Protein AF-A0A2S2NE30-F1 (afdb_monomer_lite)

Secondary structure (DSSP, 8-state):
--------------------------TT-TTS-EEEEEEEE-SSSTTEEEEEEEES-TT-TTS---EEEEEEETTB-SS-SEEEEES-S-----------

pLDDT: mean 77.07, std 16.54, range [37.91, 95.69]

Radius of gyration: 19.84 Å; chains: 1; bounding box: 50×57×44 Å

Foldseek 3Di:
DDDDDPPDDVDPPPDDDDDDDDDQDDPPCPPPQKDWQDKEAAPVQRQKIKTKIAHPDPPPPPDQTKIKIFICGVVDRHHGPDIDIDSDHDDNDDYDDPPD

Sequence (100 aa):
EKPSRSDEFPGQQHNFELTYCFTLTLLGDADKGIAVRYMHWNETEKQLLAVVYSKLIYTDYTSKQYASVAVWSTKNHHTPERFYEFNISAITCLKFSTVT

Structure (mmCIF, N/CA/C/O backbone):
data_AF-A0A2S2NE30-F1
#
_entry.id   AF-A0A2S2NE30-F1
#
loop_
_atom_site.group_PDB
_atom_site.id
_atom_site.type_symbol
_atom_site.label_atom_id
_atom_site.label_alt_id
_atom_site.label_comp_id
_atom_site.label_asym_id
_atom_site.label_entity_id
_atom_site.label_seq_id
_atom_site.pdbx_PDB_ins_code
_atom_site.Cartn_x
_atom_site.Cartn_y
_atom_site.Cartn_z
_atom_site.occupancy
_atom_site.B_iso_or_equiv
_atom_site.auth_seq_id
_atom_site.auth_comp_id
_atom_site.auth_asym_id
_atom_site.auth_atom_id
_atom_site.pdbx_PDB_model_num
ATOM 1 N N . GLU A 1 1 ? -17.448 -45.005 -24.957 1.00 39.75 1 GLU A N 1
ATOM 2 C CA . GLU A 1 1 ? -18.287 -44.379 -23.915 1.00 39.75 1 GLU A CA 1
ATOM 3 C C . GLU A 1 1 ? -17.579 -43.137 -23.395 1.00 39.75 1 GLU A C 1
ATOM 5 O O . GLU A 1 1 ? -16.373 -43.178 -23.186 1.00 39.75 1 GLU A O 1
ATOM 10 N N . LYS A 1 2 ? -18.288 -42.011 -23.304 1.00 37.91 2 LYS A N 1
ATOM 11 C CA . LYS A 1 2 ? -17.765 -40.712 -22.856 1.00 37.91 2 LYS A CA 1
ATOM 12 C C . LYS A 1 2 ? -18.448 -40.418 -21.518 1.00 37.91 2 LYS A C 1
ATOM 14 O O . LYS A 1 2 ? -19.672 -40.528 -21.489 1.00 37.91 2 LYS A O 1
ATOM 19 N N . PRO A 1 3 ? -17.734 -40.090 -20.430 1.00 39.75 3 PRO A N 1
ATOM 20 C CA . PRO A 1 3 ? -18.396 -39.891 -19.152 1.00 39.75 3 PRO A CA 1
ATOM 21 C C . PRO A 1 3 ? -19.193 -38.583 -19.196 1.00 39.75 3 PRO A C 1
ATOM 23 O O . PRO A 1 3 ? -18.663 -37.512 -19.504 1.00 39.75 3 PRO A O 1
ATOM 26 N N . SER A 1 4 ? -20.490 -38.707 -18.940 1.00 53.78 4 SER A N 1
ATOM 27 C CA . SER A 1 4 ? -21.445 -37.626 -18.731 1.00 53.78 4 SER A CA 1
ATOM 28 C C . SER A 1 4 ? -21.119 -36.911 -17.423 1.00 53.78 4 SER A C 1
ATOM 30 O O . SER A 1 4 ? -21.129 -37.510 -16.351 1.00 53.78 4 SER A O 1
ATOM 32 N N . ARG A 1 5 ? -20.792 -35.623 -17.527 1.00 53.34 5 ARG A N 1
ATOM 33 C CA . ARG A 1 5 ? -20.488 -34.748 -16.397 1.00 53.34 5 ARG A CA 1
ATOM 34 C C . ARG A 1 5 ? -21.811 -34.220 -15.840 1.00 53.34 5 ARG A C 1
ATOM 36 O O . ARG A 1 5 ? -22.340 -33.248 -16.365 1.00 53.34 5 ARG A O 1
ATOM 43 N N . SER A 1 6 ? -22.351 -34.880 -14.825 1.00 52.31 6 SER A N 1
ATOM 44 C CA . SER A 1 6 ? -23.523 -34.412 -14.081 1.00 52.31 6 SER A CA 1
ATOM 45 C C . SER A 1 6 ? -23.221 -34.446 -12.589 1.00 52.31 6 SER A C 1
ATOM 47 O O . SER A 1 6 ? -23.722 -35.302 -11.876 1.00 52.31 6 SER A O 1
ATOM 49 N N . ASP A 1 7 ? -22.384 -33.505 -12.160 1.00 47.91 7 ASP A N 1
ATOM 50 C CA . ASP A 1 7 ? -22.290 -33.056 -10.771 1.00 47.91 7 ASP A CA 1
ATOM 51 C C . ASP A 1 7 ? -22.372 -31.524 -10.807 1.00 47.91 7 ASP A C 1
ATOM 53 O O . ASP A 1 7 ? -21.380 -30.801 -10.681 1.00 47.91 7 ASP A O 1
ATOM 57 N N . GLU A 1 8 ? -23.568 -31.018 -11.113 1.00 51.06 8 GLU A N 1
ATOM 58 C CA . GLU A 1 8 ? -23.902 -29.607 -10.942 1.00 51.06 8 GLU A CA 1
ATOM 59 C C . GLU A 1 8 ? -24.080 -29.356 -9.442 1.00 51.06 8 GLU A C 1
ATOM 61 O O . GLU A 1 8 ? -25.116 -29.656 -8.852 1.00 51.06 8 GLU A O 1
ATOM 66 N N . PHE A 1 9 ? -2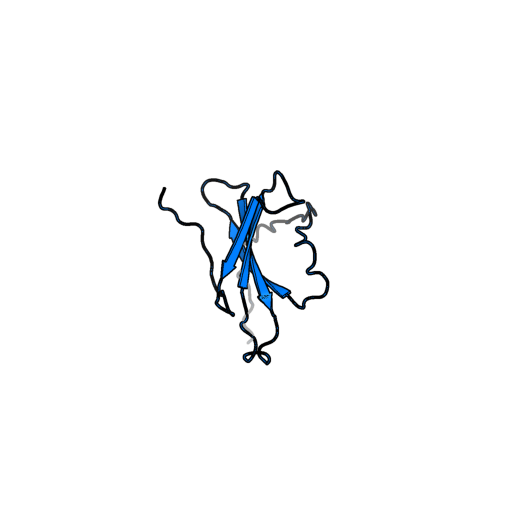3.047 -28.808 -8.802 1.00 56.12 9 PHE A N 1
ATOM 67 C CA . PHE A 1 9 ? -23.236 -28.089 -7.546 1.00 56.12 9 PHE A CA 1
ATOM 68 C C . PHE A 1 9 ? -24.282 -26.998 -7.812 1.00 56.12 9 PHE A C 1
ATOM 70 O O . PHE A 1 9 ? -24.108 -26.270 -8.794 1.00 56.12 9 PHE A O 1
ATOM 77 N N . PRO A 1 10 ? -25.345 -26.848 -6.999 1.00 48.56 10 PRO A N 1
ATOM 78 C CA . PRO A 1 10 ? -26.272 -25.735 -7.146 1.00 48.56 10 PRO A CA 1
ATOM 79 C C . PRO A 1 10 ? -25.502 -24.447 -6.849 1.00 48.56 10 PRO A C 1
ATOM 81 O O . PRO A 1 10 ? -25.359 -24.020 -5.704 1.00 48.56 10 PRO A O 1
ATOM 84 N N . GLY A 1 11 ? -24.914 -23.875 -7.896 1.00 51.91 11 GLY A N 1
ATOM 85 C CA . GLY A 1 11 ? -24.136 -22.660 -7.828 1.00 51.91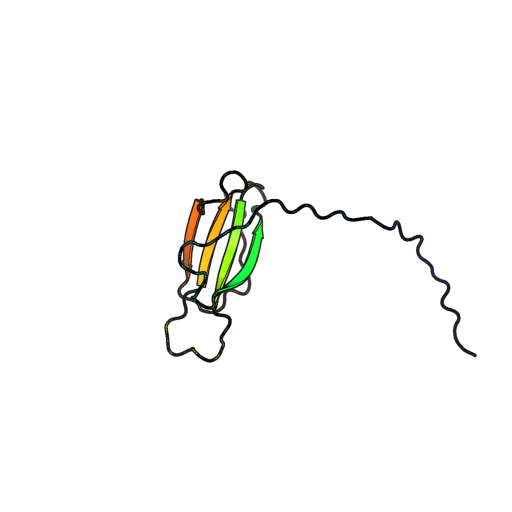 11 GLY A CA 1
ATOM 86 C C . GLY A 1 11 ? -25.084 -21.528 -7.497 1.00 51.91 11 GLY A C 1
ATOM 87 O O . GLY A 1 11 ? -25.827 -21.067 -8.360 1.00 51.91 11 GLY A O 1
ATOM 88 N N . GLN A 1 12 ? -25.057 -21.060 -6.251 1.00 60.09 12 GLN A N 1
ATOM 89 C CA . GLN A 1 12 ? -25.463 -19.693 -5.967 1.00 60.09 12 GLN A CA 1
ATOM 90 C C . GLN A 1 12 ? -24.563 -18.797 -6.816 1.00 60.09 12 GLN A C 1
ATOM 92 O O . GLN A 1 12 ? -23.387 -18.594 -6.516 1.00 60.09 12 GLN A O 1
ATOM 97 N N . GLN A 1 13 ? -25.102 -18.329 -7.938 1.00 61.81 13 GLN A N 1
ATOM 98 C CA . GLN A 1 13 ? -24.446 -17.368 -8.802 1.00 61.81 13 GLN A CA 1
ATOM 99 C C . GLN A 1 13 ? -24.422 -16.045 -8.032 1.00 61.81 13 GLN A C 1
ATOM 101 O O . GLN A 1 13 ? -25.365 -15.259 -8.072 1.00 61.81 13 GLN A O 1
ATOM 106 N N . HIS A 1 14 ? -23.380 -15.847 -7.225 1.00 66.44 14 HIS A N 1
ATOM 107 C CA . HIS A 1 14 ? -23.141 -14.576 -6.564 1.00 66.44 14 HIS A CA 1
ATOM 108 C C . HIS A 1 14 ? -22.832 -13.548 -7.652 1.00 66.44 14 HIS A C 1
ATOM 110 O O . HIS A 1 14 ? -21.733 -13.510 -8.202 1.00 66.44 14 HIS A O 1
ATOM 116 N N . ASN A 1 15 ? -23.833 -12.743 -8.001 1.00 78.31 15 ASN A N 1
ATOM 117 C CA . ASN A 1 15 ? -23.637 -11.582 -8.850 1.00 78.31 15 ASN A CA 1
ATOM 118 C C . ASN A 1 15 ? -22.828 -10.560 -8.046 1.00 78.31 15 ASN A C 1
ATOM 120 O O . ASN A 1 15 ? -23.315 -10.024 -7.051 1.00 78.31 15 ASN A O 1
ATOM 124 N N . PHE A 1 16 ? -21.583 -10.325 -8.453 1.00 81.75 16 PHE A N 1
ATOM 125 C CA . PHE A 1 16 ? -20.752 -9.265 -7.896 1.00 81.75 16 PHE A CA 1
ATOM 126 C C . PHE A 1 16 ? -20.879 -8.028 -8.782 1.00 81.75 16 PHE A C 1
ATOM 128 O O . PHE A 1 16 ? -20.612 -8.093 -9.981 1.00 81.75 16 PHE A O 1
ATOM 135 N N . GLU A 1 17 ? -21.277 -6.906 -8.189 1.00 89.69 17 GLU A N 1
ATOM 136 C CA . GLU A 1 17 ? -21.270 -5.599 -8.840 1.00 89.69 17 GLU A CA 1
ATOM 137 C C . GLU A 1 17 ? -20.025 -4.825 -8.397 1.00 89.69 17 GLU A C 1
ATOM 139 O O . GLU A 1 17 ? -19.673 -4.810 -7.215 1.00 89.69 17 GLU A O 1
ATOM 144 N N . LEU A 1 18 ? -19.329 -4.214 -9.356 1.00 91.19 18 LEU A N 1
ATOM 145 C CA . LEU A 1 18 ? -18.136 -3.416 -9.095 1.00 91.19 18 LEU A CA 1
ATOM 146 C C . LEU A 1 18 ? -18.476 -1.934 -9.218 1.00 91.19 18 LEU A C 1
ATOM 148 O O . LEU A 1 18 ? -18.853 -1.469 -10.292 1.00 91.19 18 LEU A O 1
ATOM 152 N N . THR A 1 19 ? -18.248 -1.188 -8.142 1.00 93.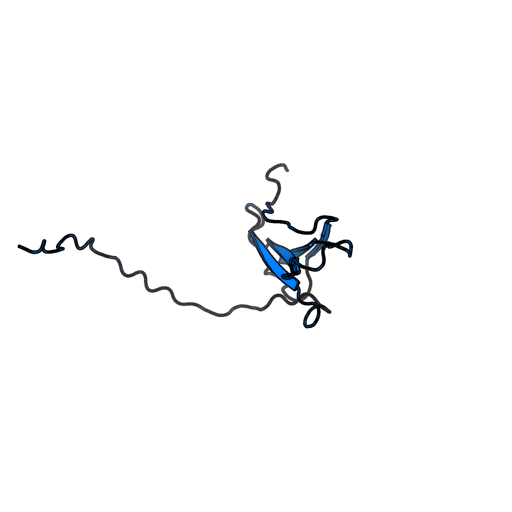12 19 THR A N 1
ATOM 153 C CA . THR A 1 19 ? -18.339 0.275 -8.139 1.00 93.12 19 THR A CA 1
ATOM 154 C C . THR A 1 19 ? -16.941 0.863 -8.031 1.00 93.12 19 THR A C 1
ATOM 156 O O . THR A 1 19 ? -16.182 0.530 -7.121 1.00 93.12 19 THR A O 1
ATOM 159 N N . TYR A 1 20 ? -16.586 1.749 -8.961 1.00 90.62 20 TYR A N 1
ATOM 160 C CA . TYR A 1 20 ? -15.346 2.515 -8.871 1.00 90.62 20 TYR A CA 1
ATOM 161 C C . TYR A 1 20 ? -15.450 3.558 -7.747 1.00 90.62 20 TYR A C 1
ATOM 163 O O . TYR A 1 20 ? -16.375 4.368 -7.744 1.00 90.62 20 TYR A O 1
ATOM 171 N N . CYS A 1 21 ? -14.491 3.557 -6.815 1.00 88.88 21 CYS A N 1
ATOM 172 C CA . CYS A 1 21 ? -14.502 4.458 -5.658 1.00 88.88 21 CYS A CA 1
ATOM 173 C C . CYS A 1 21 ? -13.488 5.603 -5.785 1.00 88.88 21 CYS A C 1
ATOM 175 O O . CYS A 1 21 ? -13.854 6.770 -5.681 1.00 88.88 21 CYS A O 1
ATOM 177 N N . PHE A 1 22 ? -12.205 5.288 -5.968 1.00 87.56 22 PHE A N 1
ATOM 178 C CA . PHE A 1 22 ? -11.128 6.279 -6.012 1.00 87.56 22 PHE A CA 1
ATOM 179 C C . PHE A 1 22 ? -9.868 5.712 -6.675 1.00 87.56 22 PHE A C 1
ATOM 181 O O . PHE A 1 22 ? -9.718 4.500 -6.821 1.00 87.56 22 PHE A O 1
ATOM 188 N N . THR A 1 23 ? -8.945 6.610 -7.020 1.00 87.00 23 THR A N 1
ATOM 189 C CA . THR A 1 23 ? -7.582 6.283 -7.455 1.00 87.00 23 THR A CA 1
ATOM 190 C C . THR A 1 23 ? -6.592 6.810 -6.422 1.00 87.00 23 THR A C 1
ATOM 192 O O . THR A 1 23 ? -6.748 7.927 -5.936 1.00 87.00 23 THR A O 1
ATOM 195 N N . LEU A 1 24 ? -5.577 6.007 -6.096 1.00 87.19 24 LEU A N 1
ATOM 196 C CA . LEU A 1 24 ? -4.459 6.407 -5.243 1.00 87.19 24 LEU A CA 1
ATOM 197 C C . LEU A 1 24 ? -3.265 6.752 -6.134 1.00 87.19 24 LEU A C 1
ATOM 199 O O . LEU A 1 24 ? -2.685 5.865 -6.763 1.00 87.19 24 LEU A O 1
ATOM 203 N N . THR A 1 25 ? -2.905 8.032 -6.191 1.00 82.94 25 THR A N 1
ATOM 204 C CA . THR A 1 25 ? -1.833 8.524 -7.065 1.00 82.94 25 THR A CA 1
ATOM 205 C C . THR A 1 25 ? -0.639 8.951 -6.230 1.00 82.94 25 THR A C 1
ATOM 207 O O . THR A 1 25 ? -0.712 9.930 -5.491 1.00 82.94 25 THR A O 1
ATOM 210 N N . LEU A 1 26 ? 0.488 8.255 -6.375 1.00 75.38 26 LEU A N 1
ATOM 211 C CA . LEU A 1 26 ? 1.746 8.715 -5.798 1.00 75.38 26 LEU A CA 1
ATOM 212 C C . LEU A 1 26 ? 2.258 9.905 -6.631 1.00 75.38 26 LEU A C 1
ATOM 214 O O . LEU A 1 26 ? 2.594 9.759 -7.808 1.00 75.38 26 LEU A O 1
ATOM 218 N N . LEU A 1 27 ? 2.230 11.107 -6.046 1.00 64.69 27 LEU A N 1
ATOM 219 C CA . LEU A 1 27 ? 2.597 12.348 -6.734 1.00 64.69 27 LEU A CA 1
ATOM 220 C C . LEU A 1 27 ? 4.039 12.272 -7.265 1.00 64.69 27 LEU A C 1
ATOM 222 O O . LEU A 1 27 ? 4.975 12.011 -6.515 1.00 64.69 27 LEU A O 1
ATOM 226 N N . GLY A 1 28 ? 4.210 12.532 -8.565 1.00 62.31 28 GLY A N 1
ATOM 227 C CA . GLY A 1 28 ? 5.519 12.587 -9.227 1.00 62.31 28 GLY A CA 1
ATOM 228 C C . GLY A 1 28 ? 6.017 11.279 -9.854 1.00 62.31 28 GLY A C 1
ATOM 229 O O . GLY A 1 28 ? 7.165 11.253 -10.295 1.00 62.31 28 GLY A O 1
ATOM 230 N N . ASP A 1 29 ? 5.197 10.219 -9.904 1.00 54.75 29 ASP A N 1
ATOM 231 C CA . ASP A 1 29 ? 5.606 8.884 -10.386 1.00 54.75 29 ASP A CA 1
ATOM 232 C C . ASP A 1 29 ? 4.917 8.372 -11.658 1.00 54.75 29 ASP A C 1
ATOM 234 O O . ASP A 1 29 ? 5.238 7.271 -12.109 1.00 54.75 29 ASP A O 1
ATOM 238 N N . ALA A 1 30 ? 4.043 9.167 -12.289 1.00 52.88 30 ALA A N 1
ATOM 239 C CA . ALA A 1 30 ? 3.357 8.776 -13.529 1.00 52.88 30 ALA A CA 1
ATOM 240 C C . ALA A 1 30 ? 4.324 8.334 -14.654 1.00 52.88 30 ALA A C 1
ATOM 242 O O . ALA A 1 30 ? 3.956 7.501 -15.476 1.00 52.88 30 ALA A O 1
ATOM 243 N N . ASP A 1 31 ? 5.581 8.795 -14.614 1.00 52.50 31 ASP A N 1
ATOM 244 C CA . ASP A 1 31 ? 6.594 8.536 -15.643 1.00 52.50 31 ASP A CA 1
ATOM 245 C C . ASP A 1 31 ? 7.766 7.637 -15.184 1.00 52.50 31 ASP A C 1
ATOM 247 O O . ASP A 1 31 ? 8.718 7.435 -15.939 1.00 52.50 31 ASP A O 1
ATOM 251 N N . LYS A 1 32 ? 7.754 7.081 -13.958 1.00 62.47 32 LYS A N 1
ATOM 252 C CA . LYS A 1 32 ? 8.953 6.427 -13.370 1.00 62.47 32 LYS A CA 1
ATOM 253 C C . LYS A 1 32 ? 9.031 4.899 -13.504 1.00 62.47 32 LYS A C 1
ATOM 255 O O . LYS A 1 32 ? 9.966 4.287 -12.980 1.00 62.47 32 LYS A O 1
ATOM 260 N N . GLY A 1 33 ? 8.092 4.261 -14.209 1.00 69.88 33 GLY A N 1
ATOM 261 C CA . GLY A 1 33 ? 8.117 2.805 -14.439 1.00 69.88 33 GLY A CA 1
ATOM 262 C C . GLY A 1 33 ? 7.962 1.971 -13.158 1.00 69.88 33 GLY A C 1
ATOM 263 O O . GLY A 1 33 ? 8.500 0.862 -13.051 1.00 69.88 33 GLY A O 1
ATOM 264 N N . ILE A 1 34 ? 7.258 2.526 -12.171 1.00 76.19 34 ILE A N 1
ATOM 265 C CA . ILE A 1 34 ? 7.007 1.915 -10.868 1.00 76.19 34 ILE A CA 1
ATOM 266 C C . ILE A 1 34 ? 5.610 1.291 -10.887 1.00 76.19 34 ILE A C 1
ATOM 268 O O . ILE A 1 34 ? 4.657 1.900 -11.366 1.00 76.19 34 ILE A O 1
ATOM 272 N N . ALA A 1 35 ? 5.486 0.068 -10.377 1.00 81.56 35 ALA A N 1
ATOM 273 C CA . ALA A 1 35 ? 4.222 -0.651 -10.296 1.00 81.56 35 ALA A CA 1
ATOM 274 C C . ALA A 1 35 ? 3.890 -1.036 -8.857 1.00 81.56 35 ALA A C 1
ATOM 276 O O . ALA A 1 35 ? 4.779 -1.248 -8.027 1.00 81.56 35 ALA A O 1
ATOM 277 N N . VAL A 1 36 ? 2.591 -1.182 -8.591 1.00 86.94 36 VAL A N 1
ATOM 278 C CA . VAL A 1 36 ? 2.109 -1.783 -7.348 1.00 86.94 36 VAL A CA 1
ATOM 279 C C . VAL A 1 36 ? 2.498 -3.260 -7.341 1.00 86.94 36 VAL A C 1
ATOM 281 O O . VAL A 1 36 ? 2.120 -4.014 -8.237 1.00 86.94 36 VAL A O 1
ATOM 284 N N . ARG A 1 37 ? 3.265 -3.676 -6.332 1.00 86.12 37 ARG A N 1
ATOM 285 C CA . ARG A 1 37 ? 3.698 -5.073 -6.154 1.00 86.12 37 ARG A CA 1
ATOM 286 C C . ARG A 1 37 ? 2.882 -5.820 -5.121 1.00 86.12 37 ARG A C 1
ATOM 288 O O . ARG A 1 37 ? 2.677 -7.020 -5.259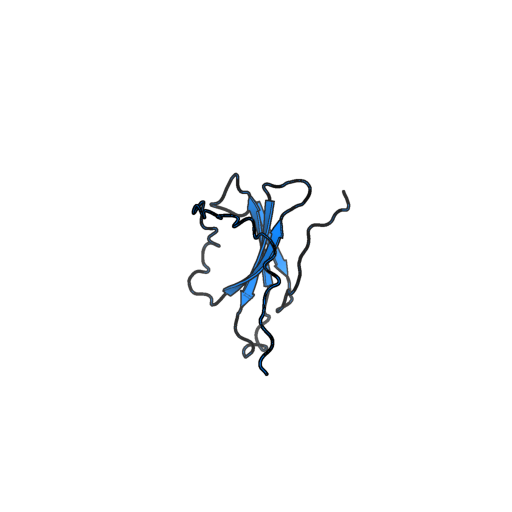 1.00 86.12 37 ARG A O 1
ATOM 295 N N . TYR A 1 38 ? 2.467 -5.119 -4.074 1.00 89.56 38 TYR A N 1
ATOM 296 C CA . TYR A 1 38 ? 1.797 -5.730 -2.941 1.00 89.56 38 TYR A CA 1
ATOM 297 C C . TYR A 1 38 ? 0.888 -4.719 -2.251 1.00 89.56 38 TYR A C 1
ATOM 299 O O . TYR A 1 38 ? 1.183 -3.522 -2.225 1.00 89.56 38 TYR A O 1
ATOM 307 N N . MET A 1 39 ? -0.205 -5.212 -1.676 1.00 93.50 39 MET A N 1
ATOM 308 C CA . MET A 1 39 ? -1.133 -4.426 -0.873 1.00 93.50 39 MET A CA 1
ATOM 309 C C . MET A 1 39 ? -1.530 -5.203 0.381 1.00 93.50 39 MET A C 1
ATOM 311 O O . MET A 1 39 ? -1.745 -6.412 0.315 1.00 93.50 39 MET A O 1
ATOM 315 N N . HIS A 1 40 ? -1.652 -4.511 1.512 1.00 95.12 40 HIS A N 1
ATOM 316 C CA . HIS A 1 40 ? -2.134 -5.093 2.765 1.00 95.12 40 HIS A CA 1
ATOM 317 C C . HIS A 1 40 ? -3.078 -4.127 3.474 1.00 95.12 40 HIS A C 1
ATOM 319 O O . HIS A 1 40 ? -2.695 -2.994 3.761 1.00 95.12 40 HIS A O 1
ATOM 325 N N . TRP A 1 41 ? -4.285 -4.576 3.811 1.00 95.00 41 TRP A N 1
ATOM 326 C CA . TRP A 1 41 ? -5.194 -3.817 4.672 1.00 95.00 41 TRP A CA 1
ATOM 327 C C . TRP A 1 41 ? -4.773 -3.946 6.132 1.00 95.00 41 TRP A C 1
ATOM 329 O O . TRP A 1 41 ? -4.390 -5.028 6.570 1.00 95.00 41 TRP A O 1
ATOM 339 N N . ASN A 1 42 ? -4.819 -2.865 6.902 1.00 94.19 42 ASN A N 1
ATOM 340 C CA . ASN A 1 42 ? -4.628 -2.974 8.343 1.00 94.19 42 ASN A CA 1
ATOM 341 C C . ASN A 1 42 ? -5.836 -3.695 8.966 1.00 94.19 42 ASN A C 1
ATOM 343 O O . ASN A 1 42 ? -6.987 -3.388 8.654 1.00 94.19 42 ASN A O 1
ATOM 347 N N . GLU A 1 43 ? -5.570 -4.673 9.829 1.00 90.25 43 GLU A N 1
ATOM 348 C CA . GLU A 1 43 ? -6.609 -5.526 10.418 1.00 90.25 43 GLU A CA 1
ATOM 349 C C . GLU A 1 43 ? -7.431 -4.799 11.494 1.00 90.25 43 GLU A C 1
ATOM 351 O O . GLU A 1 43 ? -8.630 -5.051 11.637 1.00 90.25 43 GLU A O 1
ATOM 356 N N . THR A 1 44 ? -6.806 -3.861 12.209 1.00 89.62 44 THR A N 1
ATOM 357 C CA . THR A 1 44 ? -7.429 -3.069 13.279 1.00 89.62 44 THR A CA 1
ATOM 358 C C . THR A 1 44 ? -8.044 -1.790 12.715 1.00 89.62 44 THR A C 1
ATOM 360 O O . THR A 1 44 ? -9.228 -1.507 12.898 1.00 89.62 44 THR A O 1
ATOM 363 N N . GLU A 1 45 ? -7.246 -1.022 11.981 1.00 91.38 45 GLU A N 1
ATOM 364 C CA . GLU A 1 45 ? -7.629 0.241 11.361 1.00 91.38 45 GLU A CA 1
ATOM 365 C C . GLU A 1 45 ? -8.028 0.020 9.901 1.00 91.38 45 GLU A C 1
ATOM 367 O O . GLU A 1 45 ? -7.269 0.316 8.983 1.00 91.38 45 GLU A O 1
ATOM 372 N N . LYS A 1 46 ? -9.242 -0.490 9.672 1.00 89.81 46 LYS A N 1
ATOM 373 C CA . LYS A 1 46 ? -9.724 -0.925 8.342 1.00 89.81 46 LYS A CA 1
ATOM 374 C C . LYS A 1 46 ? -9.719 0.154 7.252 1.00 89.81 46 LYS A C 1
ATOM 376 O O . LYS A 1 46 ? -9.869 -0.164 6.077 1.00 89.81 46 LYS A O 1
ATOM 381 N N . GLN A 1 47 ? -9.570 1.424 7.619 1.00 92.88 47 GLN A N 1
ATOM 382 C CA . GLN A 1 47 ? -9.376 2.520 6.672 1.00 92.88 47 GLN A CA 1
ATOM 383 C C . GLN A 1 47 ? -7.968 2.562 6.065 1.00 92.88 47 GLN A C 1
ATOM 385 O O . GLN A 1 47 ? -7.783 3.259 5.071 1.00 92.88 47 GLN A O 1
ATOM 390 N N . LEU A 1 48 ? -6.985 1.877 6.658 1.00 94.94 48 LEU A N 1
ATOM 391 C CA . LEU A 1 48 ? -5.585 1.955 6.258 1.00 94.94 48 LEU A CA 1
ATOM 392 C C . LEU A 1 48 ? -5.193 0.825 5.304 1.00 94.94 48 LEU A C 1
ATOM 394 O O . LEU A 1 48 ? -5.386 -0.358 5.590 1.00 94.94 48 LEU A O 1
ATOM 398 N N . LEU A 1 49 ? -4.550 1.207 4.206 1.00 95.69 49 LEU A N 1
ATOM 399 C CA . LEU A 1 49 ? -4.020 0.320 3.179 1.00 95.69 49 LEU A CA 1
ATOM 400 C C . LEU A 1 49 ? -2.533 0.607 2.978 1.00 95.69 49 LEU A C 1
ATOM 402 O O . LEU A 1 49 ? -2.161 1.695 2.545 1.00 95.69 49 LEU A O 1
ATOM 406 N N . ALA A 1 50 ? -1.675 -0.371 3.247 1.00 95.00 50 ALA A N 1
ATOM 407 C CA . ALA A 1 50 ? -0.280 -0.297 2.835 1.00 95.00 50 ALA A CA 1
ATOM 408 C C . ALA A 1 50 ? -0.159 -0.741 1.374 1.00 95.00 50 ALA A C 1
ATOM 410 O O . ALA A 1 50 ? -0.627 -1.824 1.019 1.00 95.00 50 ALA A O 1
ATOM 411 N N . VAL A 1 51 ? 0.488 0.076 0.545 1.00 93.12 51 VAL A N 1
ATOM 412 C CA . VAL A 1 51 ? 0.739 -0.189 -0.875 1.00 93.12 51 VAL A CA 1
ATOM 413 C C . VAL A 1 51 ? 2.238 -0.136 -1.127 1.00 93.12 51 VAL A C 1
ATOM 415 O O . VAL A 1 51 ? 2.907 0.839 -0.787 1.00 93.12 51 VAL A O 1
ATOM 418 N N . VAL A 1 52 ? 2.759 -1.202 -1.723 1.00 91.31 52 VAL A N 1
ATOM 419 C CA . VAL A 1 52 ? 4.166 -1.352 -2.085 1.00 91.31 52 VAL A CA 1
ATOM 420 C C . VAL A 1 52 ? 4.349 -1.005 -3.555 1.00 91.31 52 VAL A C 1
ATOM 422 O O . VAL A 1 52 ? 3.708 -1.604 -4.420 1.00 91.31 52 VAL A O 1
ATOM 425 N N . TYR A 1 53 ? 5.285 -0.107 -3.823 1.00 87.50 53 TYR A N 1
ATOM 426 C CA . TYR A 1 53 ? 5.675 0.364 -5.141 1.00 87.50 53 TYR A CA 1
ATOM 427 C C . TYR A 1 53 ? 7.124 -0.049 -5.425 1.00 87.50 53 TYR A C 1
ATOM 429 O O . TYR A 1 53 ? 8.028 0.228 -4.632 1.00 87.50 53 TYR A O 1
ATOM 437 N N . SER A 1 54 ? 7.371 -0.714 -6.554 1.00 81.31 54 SER A N 1
ATOM 438 C CA . SER A 1 54 ? 8.737 -0.972 -7.027 1.00 81.31 54 SER A CA 1
ATOM 439 C C . SER A 1 54 ? 8.819 -1.025 -8.552 1.00 81.31 54 SER A C 1
ATOM 441 O O . SER A 1 54 ? 7.811 -1.208 -9.241 1.00 81.31 54 SER A O 1
ATOM 443 N N . LYS A 1 55 ? 10.027 -0.851 -9.100 1.00 76.25 55 LYS A N 1
ATOM 444 C CA . LYS A 1 55 ? 10.256 -0.918 -10.549 1.00 76.25 55 LYS A CA 1
ATOM 445 C C . LYS A 1 55 ? 9.888 -2.298 -11.106 1.00 76.25 55 LYS A C 1
ATOM 447 O O . LYS A 1 55 ? 10.107 -3.335 -10.473 1.00 76.25 55 LYS A O 1
ATOM 452 N N . LEU A 1 56 ? 9.344 -2.319 -12.323 1.00 67.31 56 LEU A N 1
ATOM 453 C CA . LEU A 1 56 ? 9.023 -3.563 -13.039 1.00 67.31 56 LEU A CA 1
ATOM 454 C C . LEU A 1 56 ? 10.260 -4.269 -13.615 1.00 67.31 56 LEU A C 1
ATOM 456 O O . LEU A 1 56 ? 10.227 -5.477 -13.842 1.00 67.31 56 LEU A O 1
ATOM 460 N N . ILE A 1 57 ? 11.342 -3.524 -13.850 1.00 61.72 57 ILE A N 1
ATOM 461 C CA . ILE A 1 57 ? 12.423 -3.929 -14.750 1.00 61.72 57 ILE A CA 1
ATOM 462 C C . ILE A 1 57 ? 13.554 -4.640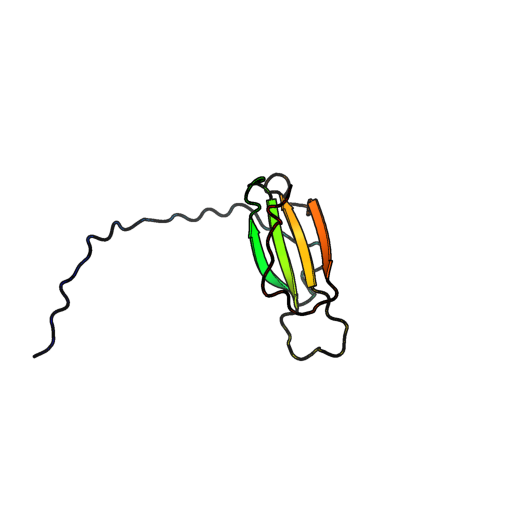 -13.992 1.00 61.72 57 ILE A C 1
ATOM 464 O O . ILE A 1 57 ? 14.271 -4.041 -13.193 1.00 61.72 57 ILE A O 1
ATOM 468 N N . TYR A 1 58 ? 13.735 -5.925 -14.311 1.00 55.53 58 TYR A N 1
ATOM 469 C CA . TYR A 1 58 ? 14.794 -6.803 -13.797 1.00 55.53 58 TYR A CA 1
ATOM 470 C C . TYR A 1 58 ? 16.201 -6.407 -14.285 1.00 55.53 58 TYR A C 1
ATOM 472 O O . TYR A 1 58 ? 17.188 -6.760 -13.667 1.00 55.53 58 TYR A O 1
ATOM 480 N N . THR A 1 59 ? 16.347 -5.669 -15.387 1.00 55.16 59 THR A N 1
ATOM 481 C CA . THR A 1 59 ? 17.666 -5.449 -16.016 1.00 55.16 59 THR A CA 1
ATOM 482 C C . THR A 1 59 ? 18.522 -4.352 -15.376 1.00 55.16 59 THR A C 1
ATOM 484 O O . THR A 1 59 ? 19.662 -4.172 -15.789 1.00 55.16 59 THR A O 1
ATOM 487 N N . ASP A 1 60 ? 18.016 -3.630 -14.374 1.00 52.81 60 ASP A N 1
ATOM 488 C CA . ASP A 1 60 ? 18.648 -2.409 -13.849 1.00 52.81 60 ASP A CA 1
ATOM 489 C C . ASP A 1 60 ? 19.204 -2.587 -12.419 1.00 52.81 60 ASP A C 1
ATOM 491 O O . ASP A 1 60 ? 19.016 -1.743 -11.543 1.00 52.81 60 ASP A O 1
ATOM 495 N N . TYR A 1 61 ? 19.857 -3.727 -12.155 1.00 53.00 61 TYR A N 1
ATOM 496 C CA . TYR A 1 61 ? 20.474 -4.076 -10.857 1.00 53.00 61 TYR A CA 1
ATOM 497 C C . TYR A 1 61 ? 21.649 -3.171 -10.442 1.00 53.00 61 TYR A C 1
ATOM 499 O O . TYR A 1 61 ? 22.187 -3.319 -9.346 1.00 53.00 61 TYR A O 1
ATOM 507 N N . THR A 1 62 ? 22.084 -2.264 -11.314 1.00 53.31 62 THR A N 1
ATOM 508 C CA . THR A 1 62 ? 23.269 -1.419 -11.117 1.00 53.31 62 THR A CA 1
ATOM 509 C C . THR A 1 62 ? 22.963 -0.125 -10.366 1.00 53.31 62 THR A C 1
ATOM 511 O O . THR A 1 62 ? 23.870 0.461 -9.772 1.00 53.31 62 THR A O 1
ATOM 514 N N . SER A 1 63 ? 21.700 0.308 -10.324 1.00 55.03 63 SER A N 1
ATOM 515 C CA . SER A 1 63 ? 21.255 1.419 -9.483 1.00 55.03 63 SER A CA 1
ATOM 516 C C . SER A 1 63 ? 20.606 0.871 -8.213 1.00 55.03 63 SER A C 1
ATOM 518 O O . SER A 1 63 ? 19.880 -0.118 -8.257 1.00 55.03 63 SER A O 1
ATOM 520 N N . LYS A 1 64 ? 20.886 1.478 -7.053 1.00 59.06 64 LYS A N 1
ATOM 521 C CA . LYS A 1 64 ? 20.234 1.124 -5.783 1.00 59.06 64 LYS A CA 1
ATOM 522 C C . LYS A 1 64 ? 18.720 1.230 -5.977 1.00 59.06 64 LYS A C 1
ATOM 524 O O . LYS A 1 64 ? 18.179 2.329 -6.052 1.00 59.06 64 LYS A O 1
ATOM 529 N N . GLN A 1 65 ? 18.055 0.096 -6.149 1.00 63.94 65 GLN A N 1
ATOM 530 C CA . GLN A 1 65 ? 16.615 0.061 -6.338 1.00 63.94 65 GLN A CA 1
ATOM 531 C C . GLN A 1 65 ? 15.970 0.096 -4.962 1.00 63.94 65 GLN A C 1
ATOM 533 O O . GLN A 1 65 ? 16.104 -0.843 -4.177 1.00 63.94 65 GLN A O 1
ATOM 538 N N . TYR A 1 66 ? 15.290 1.200 -4.687 1.00 73.06 66 TYR A N 1
ATOM 539 C CA . TYR A 1 66 ? 14.496 1.373 -3.486 1.00 73.06 66 TYR A CA 1
ATOM 540 C C . TYR A 1 66 ? 13.062 0.945 -3.781 1.00 73.06 66 TYR A C 1
ATOM 542 O O . TYR A 1 66 ? 12.489 1.328 -4.805 1.00 73.06 66 TYR A O 1
ATOM 550 N N . ALA A 1 67 ? 12.493 0.135 -2.896 1.00 82.25 67 ALA A N 1
ATOM 551 C CA . ALA A 1 67 ? 11.061 -0.089 -2.860 1.00 82.25 67 ALA A CA 1
ATOM 552 C C . ALA A 1 67 ? 10.440 0.959 -1.938 1.00 82.25 67 ALA A C 1
ATOM 554 O O . ALA A 1 67 ? 10.917 1.190 -0.824 1.00 82.25 67 ALA A O 1
ATOM 555 N N . SER A 1 68 ? 9.365 1.575 -2.402 1.00 88.12 68 SER A N 1
ATOM 556 C CA . SER A 1 68 ? 8.633 2.579 -1.644 1.00 88.12 68 SER A CA 1
ATOM 557 C C . SER A 1 68 ? 7.344 1.970 -1.122 1.00 88.12 68 SER A C 1
ATOM 559 O O . SER A 1 68 ? 6.663 1.228 -1.826 1.00 88.12 68 SER A O 1
ATOM 561 N N . VAL A 1 69 ? 6.986 2.279 0.116 1.00 91.62 69 VAL A N 1
ATOM 562 C CA . VAL A 1 69 ? 5.727 1.846 0.718 1.00 91.62 69 VAL A CA 1
ATOM 563 C C . VAL A 1 69 ? 4.969 3.074 1.171 1.00 91.62 69 VAL A C 1
ATOM 565 O O . VAL A 1 69 ? 5.458 3.832 2.005 1.00 91.62 69 VAL A O 1
ATOM 568 N N . ALA A 1 70 ? 3.761 3.250 0.649 1.00 93.12 70 ALA A N 1
ATOM 569 C CA . ALA A 1 70 ? 2.857 4.294 1.100 1.00 93.12 70 ALA A CA 1
ATOM 570 C C . ALA A 1 70 ? 1.704 3.672 1.890 1.00 93.12 70 ALA A C 1
ATOM 572 O O . ALA A 1 70 ? 1.137 2.656 1.486 1.00 93.12 70 ALA A O 1
ATOM 573 N N . VAL A 1 71 ? 1.358 4.283 3.017 1.00 95.19 71 VAL A N 1
ATOM 574 C CA . VAL A 1 71 ? 0.170 3.930 3.794 1.00 95.19 71 VAL A CA 1
ATOM 575 C C . VAL A 1 71 ? -0.914 4.939 3.462 1.00 95.19 71 VAL A C 1
ATOM 577 O O . VAL A 1 71 ? -0.776 6.122 3.756 1.00 95.19 71 VAL A O 1
ATOM 580 N N . TRP A 1 72 ? -1.982 4.465 2.840 1.00 95.44 72 TRP A N 1
ATOM 581 C CA . TRP A 1 72 ? -3.130 5.257 2.426 1.00 95.44 72 TRP A CA 1
ATOM 582 C C . TRP A 1 72 ? -4.282 5.102 3.404 1.00 95.44 72 TRP A C 1
ATOM 584 O O . TRP A 1 72 ? -4.435 4.052 4.021 1.00 95.44 72 TRP A O 1
ATOM 594 N N . SER A 1 73 ? -5.114 6.134 3.495 1.00 94.38 73 SER A N 1
ATOM 595 C CA . SER A 1 73 ? -6.349 6.128 4.269 1.00 94.38 73 SER A CA 1
ATOM 596 C C . SER A 1 73 ? -7.533 6.312 3.332 1.00 94.38 73 SER A C 1
ATOM 598 O O . SER A 1 73 ? -7.538 7.220 2.505 1.00 94.38 73 SER A O 1
ATOM 600 N N . THR A 1 74 ? -8.586 5.513 3.479 1.00 91.88 74 THR A N 1
ATOM 601 C CA . THR A 1 74 ? -9.830 5.723 2.718 1.00 91.88 74 THR A CA 1
ATOM 602 C C . THR A 1 74 ? -10.535 7.033 3.081 1.00 91.88 74 THR A C 1
ATOM 604 O O . THR A 1 74 ? -11.394 7.488 2.331 1.00 91.88 74 THR A O 1
ATOM 607 N N . LYS A 1 75 ? -10.157 7.670 4.202 1.00 91.62 75 LYS A N 1
ATOM 608 C CA . LYS A 1 75 ? -10.645 9.000 4.601 1.00 91.62 75 LYS A CA 1
ATOM 609 C C . LYS A 1 75 ? -9.943 10.136 3.850 1.00 91.62 75 LYS A C 1
ATOM 611 O O . LYS A 1 75 ? -10.520 11.209 3.715 1.00 91.62 75 LYS A O 1
ATOM 616 N N . ASN A 1 76 ? -8.712 9.909 3.385 1.00 89.88 76 ASN A N 1
ATOM 617 C CA . ASN A 1 76 ? -7.914 10.870 2.630 1.00 89.88 76 ASN A CA 1
ATOM 618 C C . ASN A 1 76 ? -7.129 10.147 1.525 1.00 89.88 76 ASN A C 1
ATOM 620 O O . ASN A 1 76 ? -6.038 9.627 1.744 1.00 89.88 76 ASN A O 1
ATOM 624 N N . HIS A 1 77 ? -7.693 10.144 0.319 1.00 87.62 77 HIS A N 1
ATOM 625 C CA . HIS A 1 77 ? -7.112 9.486 -0.852 1.00 87.62 77 HIS A CA 1
ATOM 626 C C . HIS A 1 77 ? -6.136 10.362 -1.658 1.00 87.62 77 HIS A C 1
ATOM 628 O O . HIS A 1 77 ? -5.604 9.906 -2.668 1.00 87.62 77 HIS A O 1
ATOM 634 N N . HIS A 1 78 ? -5.905 11.614 -1.247 1.00 87.50 78 HIS A N 1
ATOM 635 C CA . HIS A 1 78 ? -5.055 12.547 -1.995 1.00 87.50 78 HIS A CA 1
ATOM 636 C C . HIS A 1 78 ? -3.581 12.433 -1.616 1.00 87.50 78 HIS A C 1
ATOM 638 O O . HIS A 1 78 ? -2.715 12.574 -2.478 1.00 87.50 78 HIS A O 1
ATOM 644 N N . THR A 1 79 ? -3.302 12.152 -0.343 1.00 90.00 79 THR A N 1
ATOM 645 C CA . THR A 1 79 ? -1.941 12.094 0.194 1.00 90.00 79 THR A CA 1
ATOM 646 C C . THR A 1 79 ? -1.818 10.888 1.114 1.00 90.00 79 THR A C 1
ATOM 648 O O . THR A 1 79 ? -2.706 10.677 1.942 1.00 90.00 79 THR A O 1
ATOM 651 N N . PRO A 1 80 ? -0.738 10.097 1.014 1.00 93.12 80 PRO A N 1
ATOM 652 C CA . PRO A 1 80 ? -0.528 9.003 1.944 1.00 93.12 80 PRO A CA 1
ATOM 653 C C . PRO A 1 80 ? -0.305 9.536 3.365 1.00 93.12 80 PRO A C 1
ATOM 655 O O . PRO A 1 80 ? 0.379 10.537 3.569 1.00 93.12 80 PRO A O 1
ATOM 658 N N . GLU A 1 81 ? -0.846 8.824 4.351 1.00 94.38 81 GLU A N 1
ATOM 659 C CA . GLU A 1 81 ? -0.654 9.096 5.780 1.00 94.38 81 GLU A CA 1
ATOM 660 C C . GLU A 1 81 ? 0.815 8.919 6.181 1.00 94.38 81 GLU A C 1
ATOM 662 O O . GLU A 1 81 ? 1.332 9.622 7.048 1.00 94.38 81 GLU A O 1
ATOM 667 N N . ARG A 1 82 ? 1.494 7.938 5.567 1.00 94.00 82 ARG A N 1
ATOM 668 C CA . ARG A 1 82 ? 2.912 7.640 5.802 1.00 94.00 82 ARG A CA 1
ATOM 669 C C . ARG A 1 82 ? 3.592 7.167 4.531 1.00 94.00 82 ARG A C 1
ATOM 671 O O . ARG A 1 82 ? 2.970 6.518 3.692 1.00 94.00 82 ARG A O 1
ATOM 678 N N . PHE A 1 83 ? 4.889 7.431 4.441 1.00 92.12 83 PHE A N 1
ATOM 679 C CA . PHE A 1 83 ? 5.738 6.975 3.350 1.00 92.12 83 PHE A CA 1
ATOM 680 C C . PHE A 1 83 ? 7.040 6.398 3.907 1.00 92.12 83 PHE A C 1
ATOM 682 O O . PHE A 1 83 ? 7.645 6.983 4.806 1.00 92.12 83 PHE A O 1
ATOM 689 N N . TYR A 1 84 ? 7.450 5.247 3.386 1.00 90.50 84 TYR A N 1
ATOM 690 C CA . TYR A 1 84 ? 8.654 4.532 3.786 1.00 90.50 84 TYR A CA 1
ATOM 691 C C . TYR A 1 84 ? 9.475 4.175 2.555 1.00 90.50 84 TYR A C 1
ATOM 693 O O . TYR A 1 84 ? 8.932 3.713 1.552 1.00 90.50 84 TYR A O 1
ATOM 701 N N . GLU A 1 85 ? 10.789 4.316 2.664 1.00 87.31 85 GLU A N 1
ATOM 702 C CA . GLU A 1 85 ? 11.729 3.840 1.656 1.00 87.31 85 GLU A CA 1
ATOM 703 C C . GLU A 1 85 ? 12.515 2.666 2.218 1.00 87.31 85 GLU A C 1
ATOM 705 O O . GLU A 1 85 ? 13.143 2.751 3.275 1.00 87.31 85 GLU A O 1
ATOM 710 N N . PHE A 1 86 ? 12.482 1.557 1.495 1.00 83.94 86 PHE A N 1
ATOM 711 C CA . PHE A 1 86 ? 13.257 0.382 1.818 1.00 83.94 86 PHE A CA 1
ATOM 712 C C . PHE A 1 86 ? 14.415 0.268 0.836 1.00 83.94 86 PHE A C 1
ATOM 714 O O . PHE A 1 86 ? 14.225 0.295 -0.379 1.00 83.94 86 PHE A O 1
ATOM 721 N N . ASN A 1 87 ? 15.624 0.070 1.362 1.00 83.00 87 ASN A N 1
ATOM 722 C CA . ASN A 1 87 ? 16.822 -0.203 0.565 1.00 83.00 87 ASN A CA 1
ATOM 723 C C . ASN A 1 87 ? 16.859 -1.669 0.089 1.00 83.00 87 ASN A C 1
ATOM 725 O O . ASN A 1 87 ? 17.844 -2.378 0.288 1.00 83.00 87 ASN A O 1
ATOM 729 N N . ILE A 1 88 ? 15.742 -2.137 -0.467 1.00 76.69 88 ILE A N 1
ATOM 730 C CA . ILE A 1 88 ? 15.585 -3.439 -1.108 1.00 76.69 88 ILE A CA 1
ATOM 731 C C . ILE A 1 88 ? 14.755 -3.260 -2.376 1.00 76.69 88 ILE A C 1
ATOM 733 O O . ILE A 1 88 ? 13.793 -2.499 -2.404 1.00 76.69 88 ILE A O 1
ATOM 737 N N . SER A 1 89 ? 15.122 -3.989 -3.421 1.00 68.94 89 SER A N 1
ATOM 738 C CA . SER A 1 89 ? 14.543 -3.841 -4.757 1.00 68.94 89 SER A CA 1
ATOM 739 C C . SER A 1 89 ? 13.229 -4.602 -4.947 1.00 68.94 89 SER A C 1
ATOM 741 O O . SER A 1 89 ? 12.386 -4.225 -5.762 1.00 68.94 89 SER A O 1
ATOM 743 N N . ALA A 1 90 ? 13.038 -5.680 -4.185 1.00 70.56 90 ALA A N 1
ATOM 744 C CA . ALA A 1 90 ? 11.960 -6.637 -4.389 1.00 70.56 90 ALA A CA 1
ATOM 745 C C . ALA A 1 90 ? 11.248 -6.960 -3.070 1.00 70.56 90 ALA A C 1
ATOM 747 O O . ALA A 1 90 ? 11.465 -8.009 -2.466 1.00 70.56 90 ALA A O 1
ATOM 748 N N . ILE A 1 91 ? 10.367 -6.061 -2.627 1.00 76.88 91 ILE A N 1
ATOM 749 C CA . ILE A 1 91 ? 9.374 -6.409 -1.607 1.00 76.88 91 ILE A CA 1
ATOM 750 C C . ILE A 1 91 ? 8.320 -7.297 -2.272 1.00 76.88 91 ILE A C 1
ATOM 752 O O . ILE A 1 91 ? 7.526 -6.831 -3.088 1.00 76.88 91 ILE A O 1
ATOM 756 N N . THR A 1 92 ? 8.326 -8.582 -1.930 1.00 78.88 92 THR A N 1
ATOM 757 C CA . THR A 1 92 ? 7.335 -9.565 -2.400 1.00 78.88 92 THR A CA 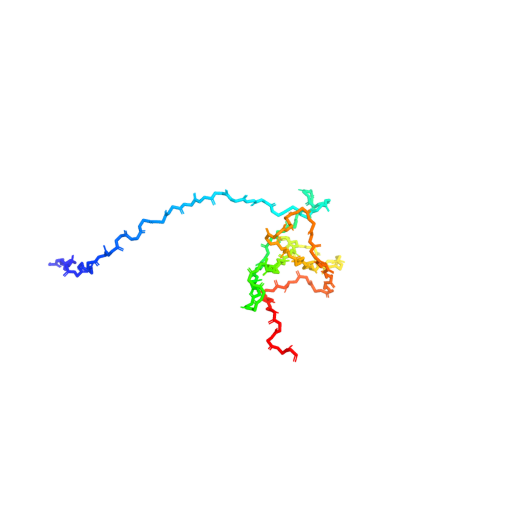1
ATOM 758 C C . THR A 1 92 ? 6.158 -9.718 -1.440 1.00 78.88 92 THR A C 1
ATOM 760 O O . THR A 1 92 ? 5.099 -10.189 -1.842 1.00 78.88 92 THR A O 1
ATOM 763 N N . CYS A 1 93 ? 6.334 -9.316 -0.180 1.00 83.94 93 CYS A N 1
ATOM 764 C CA . CYS A 1 93 ? 5.321 -9.386 0.863 1.00 83.94 93 CYS A CA 1
ATOM 765 C C . CYS A 1 93 ? 5.537 -8.264 1.884 1.00 83.94 93 CYS A C 1
ATOM 767 O O . CYS A 1 93 ? 6.671 -7.960 2.257 1.00 83.94 93 CYS A O 1
ATOM 769 N N . LEU A 1 94 ? 4.439 -7.672 2.346 1.00 89.19 94 LEU A N 1
ATOM 770 C CA . LEU A 1 94 ? 4.398 -6.712 3.443 1.00 89.19 94 LEU A CA 1
ATOM 771 C C . LEU A 1 94 ? 3.170 -7.022 4.302 1.00 89.19 94 LEU A C 1
ATOM 773 O O . LEU A 1 94 ? 2.118 -7.376 3.780 1.00 89.19 94 LEU A O 1
ATOM 777 N N . LYS A 1 95 ? 3.270 -6.848 5.616 1.00 92.25 95 LYS A N 1
ATOM 778 C CA . LYS A 1 95 ? 2.110 -6.906 6.506 1.00 92.25 95 LYS A CA 1
ATOM 779 C C . LYS A 1 95 ? 2.218 -5.857 7.596 1.00 92.25 95 LYS A C 1
ATOM 781 O O . LYS A 1 95 ? 3.325 -5.496 7.997 1.00 92.25 95 LYS A O 1
ATOM 786 N N . PHE A 1 96 ? 1.074 -5.396 8.088 1.00 91.94 96 PHE A N 1
ATOM 787 C CA . PHE A 1 96 ? 1.052 -4.635 9.332 1.00 91.94 96 PHE A CA 1
ATOM 788 C C . PHE A 1 96 ? 1.480 -5.541 10.494 1.00 91.94 96 PHE A C 1
ATOM 790 O O . PHE A 1 96 ? 1.173 -6.734 10.514 1.00 91.94 96 PHE A O 1
ATOM 797 N N . SER A 1 97 ? 2.225 -4.983 11.449 1.00 88.81 97 SER A N 1
ATOM 798 C CA . SER A 1 97 ? 2.508 -5.683 12.702 1.00 88.81 97 SER A CA 1
ATOM 799 C C . SER A 1 97 ? 1.213 -5.844 13.491 1.00 88.81 97 SER A C 1
ATOM 801 O O . SER A 1 97 ? 0.423 -4.906 13.577 1.00 88.81 97 SER A O 1
ATOM 803 N N . THR A 1 98 ? 1.024 -7.014 14.093 1.00 80.31 98 THR A N 1
ATOM 804 C CA . THR A 1 98 ? -0.078 -7.288 15.025 1.00 80.31 98 THR A CA 1
ATOM 805 C C . THR A 1 98 ? 0.288 -6.965 16.473 1.00 80.31 98 THR A C 1
ATOM 807 O O . THR A 1 98 ? -0.538 -7.128 17.364 1.00 80.31 98 THR A O 1
ATOM 810 N N . VAL A 1 99 ? 1.535 -6.558 16.726 1.00 66.81 99 VAL A N 1
ATOM 811 C CA . VAL A 1 99 ? 2.007 -6.195 18.064 1.00 66.81 99 VAL A CA 1
ATOM 812 C C . VAL A 1 99 ? 1.742 -4.707 18.277 1.00 66.81 99 VAL A C 1
ATOM 814 O O . VAL A 1 99 ? 2.394 -3.874 17.645 1.00 66.81 99 VAL A O 1
ATOM 817 N N . THR A 1 100 ? 0.755 -4.418 19.124 1.00 54.12 100 THR A N 1
ATOM 818 C CA . THR A 1 100 ? 0.511 -3.114 19.766 1.00 54.12 100 THR A CA 1
ATOM 819 C C . THR A 1 100 ? 1.506 -2.845 20.877 1.00 54.12 100 THR A C 1
ATOM 821 O O . THR A 1 100 ? 1.733 -3.788 21.671 1.00 54.12 100 THR A O 1
#

Organism: Schizaphis graminum (NCBI:txid13262)